Protein AF-A0A430F555-F1 (afdb_monomer_lite)

Radius of gyration: 13.16 Å; chains: 1; bounding box: 28×23×40 Å

Foldseek 3Di:
DPPPPVVVVVVVLVVLLVVCVVCVVVVNNVVNLVSLCVVCPVPVQSLLSHDCVNLVLCVDPVRVVSVVCNVVSVVYNNDD

Secondary structure (DSSP, 8-state):
--SHHHHHHHHHHHHHHHHHHHHHHTT-HHHHHHHHHHHHTT-GGGGGGS-HHHHHHHH-TT-GGGHHHHHHHHTS----

Structure (mmCIF, N/CA/C/O backbone):
data_AF-A0A430F555-F1
#
_entry.id   AF-A0A430F555-F1
#
loop_
_atom_site.group_PDB
_atom_site.id
_atom_site.type_symbol
_atom_site.label_atom_id
_atom_site.label_alt_id
_atom_site.label_comp_id
_atom_site.label_asym_id
_atom_site.label_entity_id
_atom_site.label_seq_id
_atom_site.pdbx_PDB_ins_code
_atom_site.Cartn_x
_atom_site.Cartn_y
_atom_site.Cartn_z
_atom_site.occupancy
_atom_site.B_iso_or_equiv
_atom_site.auth_seq_id
_atom_site.auth_comp_id
_atom_site.auth_asym_id
_atom_site.auth_atom_id
_atom_site.pdbx_PDB_model_num
ATOM 1 N N . MET A 1 1 ? 18.103 -10.203 -29.322 1.00 45.66 1 MET A N 1
ATOM 2 C CA . MET A 1 1 ? 17.871 -10.657 -27.934 1.00 45.66 1 MET A CA 1
ATOM 3 C C . MET A 1 1 ? 17.070 -9.594 -27.182 1.00 45.66 1 MET A C 1
ATOM 5 O O . MET A 1 1 ? 17.614 -8.927 -26.317 1.00 45.66 1 MET A O 1
ATOM 9 N N . ALA A 1 2 ? 15.806 -9.373 -27.558 1.00 44.16 2 ALA A N 1
ATOM 10 C CA . ALA A 1 2 ? 14.973 -8.307 -26.979 1.00 44.16 2 ALA A CA 1
ATOM 11 C C . ALA A 1 2 ? 13.859 -8.839 -26.054 1.00 44.16 2 ALA A C 1
ATOM 13 O O . ALA A 1 2 ? 13.110 -8.057 -25.483 1.00 44.16 2 ALA A O 1
ATOM 14 N N . GLU A 1 3 ? 13.760 -10.159 -25.878 1.00 43.75 3 GLU A N 1
ATOM 15 C CA . GLU A 1 3 ? 12.634 -10.794 -25.178 1.00 43.75 3 GLU A CA 1
ATOM 16 C C . GLU A 1 3 ? 12.881 -10.991 -23.671 1.00 43.75 3 GLU A C 1
ATOM 18 O O . GLU A 1 3 ? 11.944 -11.223 -22.916 1.00 43.75 3 GLU A O 1
ATOM 23 N N . SER A 1 4 ? 14.120 -10.834 -23.191 1.00 46.47 4 SER A N 1
ATOM 24 C CA . SER A 1 4 ? 14.456 -11.082 -21.778 1.00 46.47 4 SER A CA 1
ATOM 25 C C . SER A 1 4 ? 14.165 -9.909 -20.836 1.00 46.47 4 SER A C 1
ATOM 27 O O . SER A 1 4 ? 14.079 -10.119 -19.631 1.00 46.47 4 SER A O 1
ATOM 29 N N . SER A 1 5 ? 14.002 -8.682 -21.346 1.00 46.94 5 SER A N 1
ATOM 30 C CA . SER A 1 5 ? 13.835 -7.504 -20.476 1.00 46.94 5 SER A CA 1
ATOM 31 C C . SER A 1 5 ? 12.406 -7.322 -19.955 1.00 46.94 5 SER A C 1
ATOM 33 O O . SER A 1 5 ? 12.241 -6.830 -18.845 1.00 46.94 5 SER A O 1
ATOM 35 N N . MET A 1 6 ? 11.381 -7.720 -20.721 1.00 49.44 6 MET A N 1
ATOM 36 C CA . MET A 1 6 ? 9.977 -7.614 -20.288 1.00 49.44 6 MET A CA 1
ATOM 37 C C . MET A 1 6 ? 9.555 -8.766 -19.363 1.00 49.44 6 MET A C 1
ATOM 39 O O . MET A 1 6 ? 8.763 -8.561 -18.449 1.00 49.44 6 MET A O 1
ATOM 43 N N . ALA A 1 7 ? 10.128 -9.961 -19.539 1.00 49.53 7 ALA A N 1
ATOM 44 C CA . ALA A 1 7 ? 9.856 -11.102 -18.662 1.00 49.53 7 ALA A CA 1
ATOM 45 C C . ALA A 1 7 ? 10.425 -10.904 -17.244 1.00 49.53 7 ALA A C 1
ATOM 47 O O . ALA A 1 7 ? 9.799 -11.300 -16.266 1.00 49.53 7 ALA A O 1
ATOM 48 N N . ALA A 1 8 ? 11.588 -10.253 -17.120 1.00 51.22 8 ALA A N 1
ATOM 49 C CA . ALA A 1 8 ? 12.185 -9.964 -15.819 1.00 51.22 8 ALA A CA 1
ATOM 50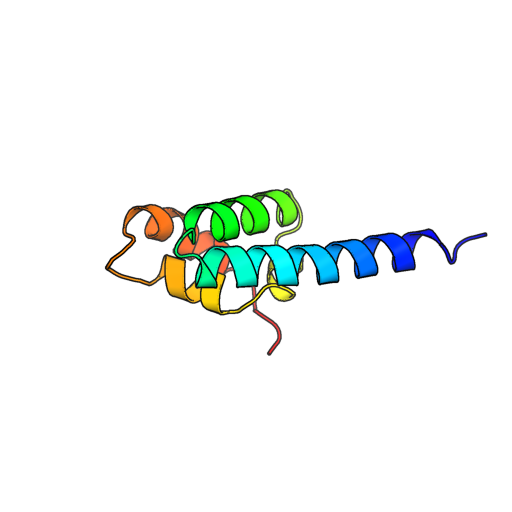 C C . ALA A 1 8 ? 11.378 -8.924 -15.024 1.00 51.22 8 ALA A C 1
ATOM 52 O O . ALA A 1 8 ? 11.208 -9.086 -13.817 1.00 51.22 8 ALA A O 1
ATOM 53 N N . SER A 1 9 ? 10.845 -7.884 -15.682 1.00 53.44 9 SER A N 1
ATOM 54 C CA . SER A 1 9 ? 10.030 -6.873 -14.997 1.00 53.44 9 SER A CA 1
ATOM 55 C C . SER A 1 9 ? 8.675 -7.422 -14.559 1.00 53.44 9 SER A C 1
ATOM 57 O O . SER A 1 9 ? 8.2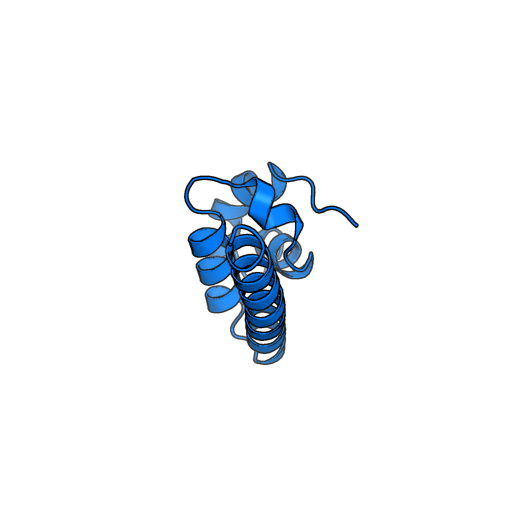65 -7.136 -13.443 1.00 53.44 9 SER A O 1
ATOM 59 N N . ALA A 1 10 ? 8.020 -8.245 -15.388 1.00 57.69 10 ALA A N 1
ATOM 60 C CA . ALA A 1 10 ? 6.755 -8.888 -15.026 1.00 57.69 10 ALA A CA 1
ATOM 61 C C . ALA A 1 10 ? 6.925 -9.858 -13.844 1.00 57.69 10 ALA A C 1
ATOM 63 O O . ALA A 1 10 ? 6.205 -9.753 -12.861 1.00 57.69 10 ALA A O 1
ATOM 64 N N . CYS A 1 11 ? 7.961 -10.705 -13.881 1.00 59.50 11 CYS A N 1
ATOM 65 C CA . CYS A 1 11 ? 8.269 -11.631 -12.787 1.00 59.50 11 CYS A CA 1
ATOM 66 C C . CYS A 1 11 ? 8.556 -10.896 -11.464 1.00 59.50 11 CYS A C 1
ATOM 68 O O . CYS A 1 11 ? 8.169 -1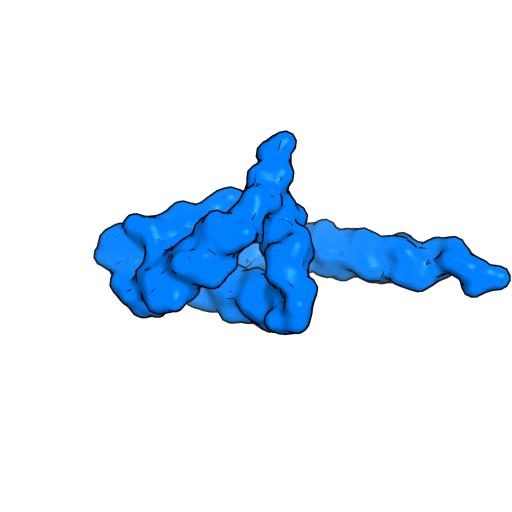1.348 -10.391 1.00 59.50 11 CYS A O 1
ATOM 70 N N . THR A 1 12 ? 9.201 -9.728 -11.531 1.00 68.50 12 THR A N 1
ATOM 71 C CA . THR A 1 12 ? 9.480 -8.916 -10.336 1.00 68.50 12 THR A CA 1
ATOM 72 C C . THR A 1 12 ? 8.209 -8.270 -9.778 1.00 68.50 12 THR A C 1
ATOM 74 O O . THR A 1 12 ? 8.066 -8.173 -8.564 1.00 68.50 12 THR A O 1
ATOM 77 N N . ASP A 1 13 ? 7.289 -7.843 -10.642 1.00 67.94 13 ASP A N 1
ATOM 78 C CA . ASP A 1 13 ? 6.015 -7.236 -10.243 1.00 67.94 13 ASP A CA 1
ATOM 79 C C . ASP A 1 13 ? 5.095 -8.254 -9.551 1.00 67.94 13 ASP A C 1
ATOM 81 O O . ASP A 1 13 ? 4.568 -7.988 -8.473 1.00 67.94 13 ASP A O 1
ATOM 85 N N . GLU A 1 14 ? 5.009 -9.469 -10.103 1.00 70.88 14 GLU A N 1
ATOM 86 C CA . GLU A 1 14 ? 4.246 -10.579 -9.522 1.00 70.88 14 GLU A CA 1
ATOM 87 C C . GLU A 1 14 ? 4.777 -10.984 -8.138 1.00 70.88 14 GLU A C 1
ATOM 89 O O . GLU A 1 14 ? 3.998 -11.134 -7.198 1.00 70.88 14 GLU A O 1
ATOM 94 N N . ILE A 1 15 ? 6.102 -11.104 -7.989 1.00 76.75 15 ILE A N 1
ATOM 95 C CA . ILE A 1 15 ? 6.738 -11.411 -6.698 1.00 76.75 15 ILE A CA 1
ATOM 96 C C . ILE A 1 15 ? 6.490 -10.287 -5.689 1.00 76.75 15 ILE A C 1
ATOM 98 O O . ILE A 1 15 ? 6.208 -10.555 -4.524 1.00 76.75 15 ILE A O 1
ATOM 102 N N . ARG A 1 16 ? 6.574 -9.020 -6.110 1.00 75.56 16 ARG A N 1
ATOM 103 C CA . ARG A 1 16 ? 6.350 -7.890 -5.199 1.00 75.56 16 ARG A CA 1
ATOM 104 C C . ARG A 1 16 ? 4.897 -7.749 -4.778 1.00 75.56 16 ARG A C 1
ATOM 106 O O . ARG A 1 16 ? 4.643 -7.445 -3.618 1.00 75.56 16 ARG A O 1
ATOM 113 N N . ARG A 1 17 ? 3.946 -8.062 -5.657 1.00 78.06 17 ARG A N 1
ATOM 114 C CA . ARG A 1 17 ? 2.532 -8.156 -5.282 1.00 78.06 17 ARG A CA 1
ATOM 115 C C . ARG A 1 17 ? 2.311 -9.176 -4.165 1.00 78.06 17 ARG A C 1
ATOM 117 O O . ARG A 1 17 ? 1.578 -8.879 -3.227 1.00 78.06 17 ARG A O 1
ATOM 124 N N . ASP A 1 18 ? 2.939 -10.344 -4.271 1.00 81.06 18 ASP A N 1
ATOM 125 C CA . ASP A 1 18 ? 2.848 -11.407 -3.265 1.00 81.06 18 ASP A CA 1
ATOM 126 C C . ASP A 1 18 ? 3.449 -10.953 -1.925 1.00 81.06 18 ASP A C 1
ATOM 128 O O . ASP A 1 18 ? 2.798 -11.060 -0.891 1.00 81.06 18 ASP A O 1
ATOM 132 N N . ILE A 1 19 ? 4.621 -10.308 -1.958 1.00 80.62 19 ILE A N 1
ATOM 133 C CA . ILE A 1 19 ? 5.276 -9.742 -0.766 1.00 80.62 19 ILE A CA 1
ATOM 134 C C . ILE A 1 19 ? 4.407 -8.667 -0.097 1.00 80.62 19 ILE A C 1
ATOM 136 O O . ILE A 1 19 ? 4.279 -8.655 1.125 1.00 80.62 19 ILE A O 1
ATOM 140 N N . MET A 1 20 ? 3.790 -7.766 -0.868 1.00 80.62 20 MET A N 1
ATOM 141 C CA . MET A 1 20 ? 2.882 -6.756 -0.311 1.00 80.62 20 MET A CA 1
ATOM 142 C C . MET A 1 20 ? 1.644 -7.394 0.311 1.00 80.62 20 MET A C 1
ATOM 144 O O . MET A 1 20 ? 1.195 -6.960 1.367 1.00 80.62 20 MET A O 1
ATOM 148 N N . GLN A 1 21 ? 1.079 -8.408 -0.343 1.00 81.94 21 GLN A N 1
ATOM 149 C CA . GLN A 1 21 ? -0.090 -9.118 0.158 1.00 81.94 21 GLN A CA 1
ATOM 150 C C . GLN A 1 21 ? 0.223 -9.841 1.476 1.00 81.94 21 GLN A C 1
ATOM 152 O O . GLN A 1 21 ? -0.575 -9.756 2.408 1.00 81.94 21 GLN A O 1
ATOM 157 N N . ASP A 1 22 ? 1.388 -10.486 1.560 1.00 84.44 22 ASP A N 1
ATOM 158 C CA . ASP A 1 22 ? 1.889 -11.165 2.757 1.00 84.44 22 ASP A CA 1
ATOM 159 C C . ASP A 1 22 ? 2.172 -10.170 3.892 1.00 84.44 22 ASP A C 1
ATOM 161 O O . ASP A 1 22 ? 1.743 -10.386 5.022 1.00 84.44 22 ASP A O 1
ATOM 165 N N . ALA A 1 23 ? 2.773 -9.014 3.588 1.00 84.12 23 ALA A N 1
ATOM 166 C CA . ALA A 1 23 ? 2.982 -7.946 4.566 1.00 84.12 23 ALA A CA 1
ATOM 167 C C . ALA A 1 23 ? 1.656 -7.419 5.141 1.00 84.12 23 ALA A C 1
ATOM 169 O O . ALA A 1 23 ? 1.551 -7.185 6.343 1.00 84.12 23 ALA A O 1
ATOM 170 N N . ILE A 1 24 ? 0.617 -7.274 4.310 1.00 84.31 24 ILE A N 1
ATOM 171 C CA . ILE A 1 24 ? -0.720 -6.882 4.782 1.00 84.31 24 ILE A CA 1
ATOM 172 C C . ILE A 1 24 ? -1.321 -7.972 5.681 1.00 84.31 24 ILE A C 1
ATOM 174 O O . ILE A 1 24 ? -1.874 -7.642 6.729 1.00 84.31 24 ILE A O 1
ATOM 178 N N . ASP A 1 25 ? -1.200 -9.251 5.310 1.00 83.88 25 ASP A N 1
ATOM 179 C CA . ASP A 1 25 ? -1.725 -10.383 6.094 1.00 83.88 25 ASP A CA 1
ATOM 180 C C . ASP A 1 25 ? -0.990 -10.557 7.438 1.00 83.88 25 ASP A C 1
ATOM 182 O O . ASP A 1 25 ? -1.611 -10.817 8.469 1.00 83.88 25 ASP A O 1
ATOM 186 N N . CYS A 1 26 ? 0.320 -10.299 7.455 1.00 84.06 26 CYS A N 1
ATOM 187 C CA . CYS A 1 26 ? 1.172 -10.308 8.647 1.00 84.06 26 CYS A CA 1
ATOM 188 C C . CYS A 1 26 ? 0.886 -9.131 9.608 1.00 84.06 26 CYS A C 1
ATOM 190 O O . CYS A 1 26 ? 1.367 -9.113 10.743 1.00 84.06 26 CYS A O 1
ATOM 192 N N . GLY A 1 27 ? 0.078 -8.148 9.192 1.00 81.62 27 GLY A N 1
ATOM 193 C CA . GLY A 1 27 ? -0.205 -6.948 9.981 1.00 81.62 27 GLY A CA 1
ATOM 194 C C . GLY A 1 27 ? 0.890 -5.883 9.888 1.00 81.62 27 GLY A C 1
ATOM 195 O O . GLY A 1 27 ? 0.998 -5.030 10.767 1.00 81.62 27 GLY A O 1
ATOM 196 N N . GLU A 1 28 ? 1.670 -5.899 8.807 1.00 85.50 28 GLU A N 1
ATOM 197 C CA . GLU A 1 28 ? 2.707 -4.920 8.470 1.00 85.50 28 GLU A CA 1
ATOM 198 C C . GLU A 1 28 ? 2.319 -4.096 7.218 1.00 85.50 28 GLU A C 1
ATOM 200 O O . GLU A 1 28 ? 3.075 -4.030 6.242 1.00 85.50 28 GLU A O 1
ATOM 205 N N . PRO A 1 29 ? 1.148 -3.422 7.212 1.00 81.88 29 PRO A N 1
ATOM 206 C CA . PRO A 1 29 ? 0.663 -2.668 6.053 1.00 81.88 29 PRO A CA 1
ATOM 207 C C . PRO A 1 29 ? 1.566 -1.487 5.668 1.00 81.88 29 PRO A C 1
ATOM 209 O O . PRO A 1 29 ? 1.540 -1.038 4.522 1.00 81.88 29 PRO A O 1
ATOM 212 N N . ASP A 1 30 ? 2.387 -1.004 6.604 1.00 83.81 30 ASP A N 1
ATOM 213 C CA . ASP A 1 30 ? 3.376 0.053 6.379 1.00 83.81 30 ASP A CA 1
ATOM 214 C C . ASP A 1 30 ? 4.404 -0.356 5.320 1.00 83.81 30 ASP A C 1
ATOM 216 O O . ASP A 1 30 ? 4.694 0.402 4.393 1.00 83.81 30 ASP A O 1
ATOM 220 N N . LEU A 1 31 ? 4.882 -1.604 5.395 1.00 83.12 31 LEU A N 1
ATOM 221 C CA . LEU A 1 31 ? 5.826 -2.154 4.426 1.00 83.12 31 LEU A CA 1
ATOM 222 C C . LEU A 1 31 ? 5.192 -2.263 3.040 1.00 83.12 31 LEU A C 1
ATOM 224 O O . LEU A 1 31 ? 5.835 -1.915 2.052 1.00 83.12 31 LEU A O 1
ATOM 228 N N . ALA A 1 32 ? 3.921 -2.666 2.967 1.00 84.88 32 ALA A N 1
ATOM 229 C CA . ALA A 1 32 ? 3.194 -2.734 1.704 1.00 84.88 32 ALA A CA 1
ATOM 230 C C . ALA A 1 32 ? 3.017 -1.346 1.062 1.00 84.88 32 ALA A C 1
ATOM 232 O O . ALA A 1 32 ? 3.192 -1.201 -0.147 1.00 84.88 32 ALA A O 1
ATOM 233 N N . ILE A 1 33 ? 2.723 -0.310 1.858 1.00 82.88 33 ILE A N 1
ATOM 234 C CA . ILE A 1 33 ? 2.619 1.080 1.383 1.00 82.88 33 ILE A CA 1
ATOM 235 C C . ILE A 1 33 ? 3.986 1.595 0.906 1.00 82.88 33 ILE A C 1
ATOM 237 O O . ILE A 1 33 ? 4.068 2.199 -0.163 1.00 82.88 33 ILE A O 1
ATOM 241 N N . ILE A 1 34 ? 5.056 1.374 1.678 1.00 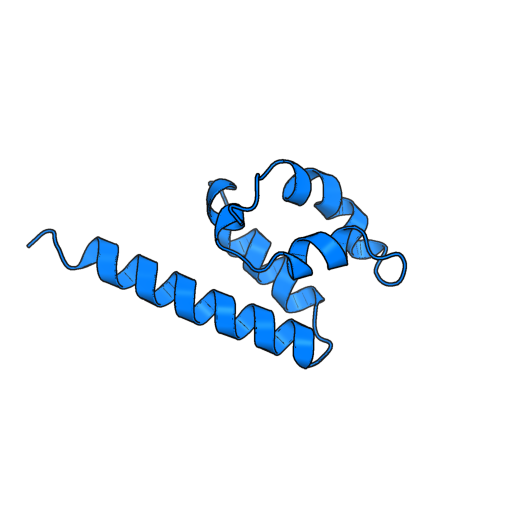85.12 34 ILE A N 1
ATOM 242 C CA . ILE A 1 34 ? 6.411 1.822 1.324 1.00 85.12 34 ILE A CA 1
ATOM 243 C C . ILE A 1 34 ? 6.873 1.154 0.032 1.00 85.12 34 ILE A C 1
ATOM 245 O O . ILE A 1 34 ? 7.361 1.849 -0.855 1.00 85.12 34 ILE A O 1
ATOM 249 N N . ASP A 1 35 ? 6.690 -0.159 -0.098 1.00 83.69 35 ASP A N 1
ATOM 250 C CA . ASP A 1 35 ? 7.107 -0.898 -1.289 1.00 83.69 35 ASP A CA 1
ATOM 251 C C . ASP A 1 35 ? 6.276 -0.482 -2.514 1.00 83.69 35 ASP A C 1
ATOM 253 O O . ASP A 1 35 ? 6.825 -0.247 -3.590 1.00 83.69 35 ASP A O 1
ATOM 257 N N . ALA A 1 36 ? 4.967 -0.257 -2.346 1.00 81.19 36 ALA A N 1
ATOM 258 C CA . ALA A 1 36 ? 4.119 0.273 -3.412 1.00 81.19 36 ALA A CA 1
ATOM 259 C C . ALA A 1 36 ? 4.595 1.653 -3.888 1.00 81.19 36 ALA A C 1
ATOM 261 O O . ALA A 1 36 ? 4.666 1.903 -5.092 1.00 81.19 36 ALA A O 1
ATOM 262 N N . LEU A 1 37 ? 4.962 2.543 -2.964 1.00 81.25 37 LEU A N 1
ATOM 263 C CA . LEU A 1 37 ? 5.487 3.871 -3.289 1.00 81.25 37 LEU A CA 1
ATOM 264 C C . LEU A 1 37 ? 6.899 3.821 -3.891 1.00 81.25 37 LEU A C 1
ATOM 266 O O . LEU A 1 37 ? 7.190 4.603 -4.795 1.00 81.25 37 LEU A O 1
ATOM 270 N N . ASP A 1 38 ? 7.757 2.909 -3.432 1.00 83.88 38 ASP A N 1
ATOM 271 C CA . ASP A 1 38 ? 9.093 2.674 -3.994 1.00 83.88 38 ASP A CA 1
ATOM 272 C C . ASP A 1 38 ? 9.003 2.207 -5.453 1.00 83.88 38 ASP A C 1
ATOM 274 O O . ASP A 1 38 ? 9.724 2.702 -6.322 1.00 83.88 38 ASP A O 1
ATOM 278 N N . ILE A 1 39 ? 8.046 1.322 -5.754 1.00 75.38 39 ILE A N 1
ATOM 279 C CA . ILE A 1 39 ? 7.792 0.868 -7.125 1.00 75.38 39 ILE A CA 1
ATOM 280 C C . ILE A 1 39 ? 7.194 1.959 -7.985 1.00 75.38 39 ILE A C 1
ATOM 282 O O . ILE A 1 39 ? 7.592 2.100 -9.150 1.00 75.38 39 ILE A O 1
ATOM 286 N N . ALA A 1 40 ? 6.217 2.674 -7.424 1.00 77.88 40 ALA A N 1
ATOM 287 C CA . ALA A 1 40 ? 5.610 3.806 -8.087 1.00 77.88 40 ALA A CA 1
ATOM 288 C C . ALA A 1 40 ? 6.715 4.763 -8.518 1.00 77.88 40 ALA A C 1
ATOM 290 O O . ALA A 1 40 ? 6.754 5.116 -9.685 1.00 77.88 40 ALA A O 1
ATOM 291 N N . GLY A 1 41 ? 7.655 5.103 -7.628 1.00 75.56 41 GLY A N 1
ATOM 292 C CA . GLY A 1 41 ? 8.800 5.949 -7.952 1.00 75.56 41 GLY A CA 1
ATOM 293 C C . GLY A 1 41 ? 8.371 7.175 -8.767 1.00 75.56 41 GLY A C 1
ATOM 294 O O . GLY A 1 41 ? 7.653 8.039 -8.264 1.00 75.56 41 GLY A O 1
ATOM 295 N N . ASP A 1 42 ? 8.777 7.208 -10.040 1.00 72.94 42 ASP A N 1
ATOM 296 C CA . ASP A 1 42 ? 8.389 8.233 -11.026 1.00 72.94 42 ASP A CA 1
ATOM 297 C C . ASP A 1 42 ? 7.160 7.844 -11.885 1.00 72.94 42 ASP A C 1
ATOM 299 O O . ASP A 1 42 ? 6.497 8.701 -12.467 1.00 72.94 42 ASP A O 1
ATOM 303 N N . ASP A 1 43 ? 6.822 6.555 -11.955 1.00 76.56 43 ASP A N 1
ATOM 304 C CA . ASP A 1 43 ? 5.730 5.995 -12.754 1.00 76.56 43 ASP A CA 1
ATOM 305 C C . ASP A 1 43 ? 4.594 5.459 -11.867 1.00 76.56 43 ASP A C 1
ATOM 307 O O . ASP A 1 43 ? 4.50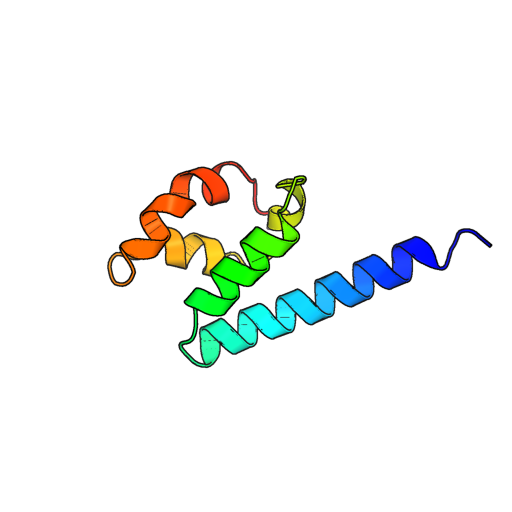0 4.275 -11.531 1.00 76.56 43 ASP A O 1
ATOM 311 N N . MET A 1 44 ? 3.677 6.355 -11.498 1.00 75.75 44 MET A N 1
ATOM 312 C CA . MET A 1 44 ? 2.531 5.988 -10.662 1.00 75.75 44 MET A CA 1
ATOM 313 C C . MET A 1 44 ? 1.560 5.013 -11.343 1.00 75.75 44 MET A C 1
ATOM 315 O O . MET A 1 44 ? 0.774 4.386 -10.648 1.00 75.75 44 MET A O 1
ATOM 319 N N . GLN A 1 45 ? 1.607 4.822 -12.667 1.00 75.75 45 GLN A N 1
ATOM 320 C CA . GLN A 1 45 ? 0.770 3.821 -13.348 1.00 75.75 45 GLN A CA 1
ATOM 321 C C . GLN A 1 45 ? 1.129 2.391 -12.931 1.00 75.75 45 GLN A C 1
ATOM 323 O O . GLN A 1 45 ? 0.290 1.499 -13.005 1.00 75.75 45 GLN A O 1
ATOM 328 N N . ARG A 1 46 ? 2.334 2.164 -12.400 1.00 75.50 46 ARG A N 1
ATOM 329 C CA . ARG A 1 46 ? 2.689 0.874 -11.796 1.00 75.50 46 ARG A CA 1
ATOM 330 C C . ARG A 1 46 ? 1.831 0.526 -10.591 1.00 75.50 46 ARG A C 1
ATOM 332 O O . ARG A 1 46 ? 1.582 -0.651 -10.359 1.00 75.50 46 ARG A O 1
ATOM 339 N N . LEU A 1 47 ? 1.301 1.529 -9.881 1.00 75.00 47 LEU A N 1
ATOM 340 C CA . LEU A 1 47 ? 0.381 1.276 -8.774 1.00 75.00 47 LEU A CA 1
ATOM 341 C C . LEU A 1 47 ? -0.898 0.565 -9.223 1.00 75.00 47 LEU A C 1
ATOM 343 O O . LEU A 1 47 ? -1.478 -0.169 -8.431 1.00 75.00 47 LEU A O 1
ATOM 347 N N . SER A 1 48 ? -1.290 0.693 -10.495 1.00 74.25 48 SER A N 1
ATOM 348 C CA . SER A 1 48 ? -2.456 0.007 -11.053 1.00 74.25 48 SER A CA 1
ATOM 349 C C . SER A 1 48 ? -2.375 -1.517 -10.969 1.00 74.25 48 SER A C 1
ATOM 351 O O . SER A 1 48 ? -3.416 -2.170 -11.026 1.00 74.25 48 SER A O 1
ATOM 353 N N . HIS A 1 49 ? -1.165 -2.073 -10.854 1.00 73.19 49 HIS A N 1
ATOM 354 C CA . HIS A 1 49 ? -0.906 -3.510 -10.779 1.00 73.19 49 HIS A CA 1
ATOM 355 C C . HIS A 1 49 ? -0.931 -4.063 -9.339 1.00 73.19 49 HIS A C 1
ATOM 357 O O . HIS A 1 49 ? -0.989 -5.280 -9.145 1.00 73.19 49 HIS A O 1
ATOM 363 N N . PHE A 1 50 ? -0.935 -3.190 -8.325 1.00 72.88 50 PHE A N 1
ATOM 364 C CA . PHE A 1 50 ? -0.879 -3.582 -6.913 1.00 72.88 50 PHE A CA 1
ATOM 365 C C . PHE A 1 50 ? -2.252 -3.871 -6.303 1.00 72.88 50 PHE A C 1
ATOM 367 O O . PHE A 1 50 ? -3.287 -3.481 -6.853 1.00 72.88 50 PHE A O 1
ATOM 374 N N . PRO A 1 51 ? -2.296 -4.599 -5.168 1.00 74.12 51 PRO A N 1
ATOM 375 C CA . PRO A 1 51 ? -3.558 -4.983 -4.570 1.00 74.12 51 PRO A CA 1
ATOM 376 C C . PRO A 1 51 ? -4.310 -3.755 -4.056 1.00 74.12 51 PRO A C 1
ATOM 378 O O . PRO A 1 51 ? -3.747 -2.860 -3.425 1.00 74.12 51 PRO A O 1
ATOM 381 N N . GLN A 1 52 ? -5.624 -3.756 -4.275 1.00 79.88 52 GLN A N 1
ATOM 382 C CA . GLN A 1 52 ? -6.516 -2.665 -3.876 1.00 79.88 52 GLN A CA 1
ATOM 383 C C . GLN A 1 52 ? -6.481 -2.406 -2.358 1.00 79.88 52 GLN A C 1
ATOM 385 O O . GLN A 1 52 ? -6.674 -1.272 -1.929 1.00 79.88 52 GLN A O 1
ATOM 390 N N . GLN A 1 53 ? -6.113 -3.418 -1.560 1.00 81.12 53 GLN A N 1
ATOM 391 C CA . GLN A 1 53 ? -5.893 -3.300 -0.114 1.00 81.12 53 GLN A CA 1
ATOM 392 C C . GLN A 1 53 ? -4.870 -2.218 0.260 1.00 81.12 53 GLN A C 1
ATOM 394 O O . GLN A 1 53 ? -5.062 -1.547 1.268 1.00 81.12 53 GLN A O 1
ATOM 399 N N . VAL A 1 54 ? -3.842 -1.969 -0.561 1.00 80.50 54 VAL A N 1
ATOM 400 C CA . VAL A 1 54 ? -2.883 -0.868 -0.330 1.00 80.50 54 VAL A CA 1
ATOM 401 C C . VAL A 1 54 ? -3.592 0.492 -0.373 1.00 80.50 54 VAL A C 1
ATOM 403 O O . VAL A 1 54 ? -3.291 1.394 0.409 1.00 80.50 54 VAL A O 1
ATOM 406 N N . ARG A 1 55 ? -4.588 0.647 -1.255 1.00 80.62 55 ARG A N 1
ATOM 407 C CA . ARG A 1 55 ? -5.421 1.854 -1.324 1.00 80.62 55 ARG A CA 1
ATOM 408 C C . ARG A 1 55 ? -6.391 1.935 -0.151 1.00 80.62 55 ARG A C 1
ATOM 410 O O . ARG A 1 55 ? -6.592 3.026 0.382 1.00 80.62 55 ARG A O 1
ATOM 417 N N . ASP A 1 56 ? -7.014 0.822 0.227 1.00 84.50 56 ASP A N 1
ATOM 418 C CA . ASP A 1 56 ? -7.933 0.781 1.368 1.00 84.50 56 ASP A CA 1
ATOM 419 C C . ASP A 1 56 ? -7.223 1.175 2.665 1.00 84.50 56 ASP A C 1
ATOM 421 O O . ASP A 1 56 ? -7.740 2.026 3.383 1.00 84.50 56 ASP A O 1
ATOM 425 N N . LEU A 1 57 ? -5.985 0.718 2.880 1.00 83.19 57 LEU A N 1
ATOM 426 C CA . LEU A 1 57 ? -5.143 1.128 4.011 1.00 83.19 57 LEU A CA 1
ATOM 427 C C . LEU A 1 57 ? -4.943 2.647 4.089 1.00 83.19 57 LEU A C 1
ATOM 429 O O . LEU A 1 57 ? -4.984 3.230 5.167 1.00 83.19 57 LEU A O 1
ATOM 433 N N . ALA A 1 58 ? -4.805 3.325 2.948 1.00 82.75 58 ALA A N 1
ATOM 434 C CA . ALA A 1 58 ? -4.700 4.783 2.913 1.00 82.75 58 ALA A CA 1
ATOM 435 C C . ALA A 1 58 ? -6.022 5.524 3.184 1.00 82.75 58 ALA A C 1
ATOM 437 O O . ALA A 1 58 ? -6.014 6.734 3.422 1.00 82.75 58 ALA A O 1
ATOM 438 N N . ASN A 1 59 ? -7.160 4.829 3.132 1.00 81.81 59 ASN A N 1
ATOM 439 C CA . ASN A 1 59 ? -8.465 5.350 3.541 1.00 81.81 59 ASN A CA 1
ATOM 440 C C . ASN A 1 59 ? -8.866 4.872 4.946 1.00 81.81 59 ASN A C 1
ATOM 442 O O . ASN A 1 59 ? -9.880 5.339 5.470 1.00 81.81 59 ASN A O 1
ATOM 446 N N . ASP A 1 60 ? -8.089 3.971 5.544 1.00 85.25 60 ASP A N 1
ATOM 447 C CA . ASP A 1 60 ? -8.443 3.304 6.782 1.00 85.25 60 ASP A CA 1
ATOM 448 C C . ASP A 1 60 ? -8.227 4.229 7.994 1.00 85.25 60 ASP A C 1
ATOM 450 O O . ASP A 1 60 ? -7.148 4.809 8.150 1.00 85.25 60 ASP A O 1
ATOM 454 N N . PRO A 1 61 ? -9.242 4.439 8.850 1.00 82.38 61 PRO A N 1
ATOM 455 C CA . PRO A 1 61 ? -9.132 5.338 9.995 1.00 82.38 61 PRO A CA 1
ATOM 456 C C . PRO A 1 61 ? -8.181 4.828 11.086 1.00 82.38 61 PRO A C 1
ATOM 458 O O . PRO A 1 61 ? -7.753 5.638 11.909 1.00 82.38 61 PRO A O 1
ATOM 461 N N . GLU A 1 62 ? -7.849 3.534 11.107 1.00 86.38 62 GLU A N 1
ATOM 462 C CA . GLU A 1 62 ? -6.873 2.960 12.037 1.00 86.38 62 GLU A CA 1
ATOM 463 C C . GLU A 1 62 ? -5.441 3.386 11.685 1.00 86.38 62 GLU A C 1
ATOM 465 O O . GLU A 1 62 ? -4.586 3.437 12.568 1.00 86.38 62 GLU A O 1
ATOM 470 N N . TRP A 1 63 ? -5.205 3.800 10.433 1.00 82.88 63 TRP A N 1
ATOM 471 C CA . TRP A 1 63 ? -3.889 4.180 9.918 1.00 82.88 63 TRP A CA 1
ATOM 472 C C . TRP A 1 63 ? -3.849 5.618 9.370 1.00 82.88 63 TRP A C 1
ATOM 474 O O . TRP A 1 63 ? -3.670 5.849 8.167 1.00 82.88 63 TRP A O 1
ATOM 484 N N . PRO A 1 64 ? -3.973 6.640 10.239 1.00 83.56 64 PRO A N 1
ATOM 485 C CA . PRO A 1 64 ? -3.989 8.042 9.820 1.00 83.56 64 PRO A CA 1
ATOM 486 C C . PRO A 1 64 ? -2.682 8.491 9.148 1.00 83.56 64 PRO A C 1
ATOM 488 O O . PRO A 1 64 ? -2.672 9.454 8.380 1.00 83.56 64 PRO A O 1
ATOM 491 N N . GLU A 1 65 ? -1.570 7.800 9.397 1.00 84.12 65 GLU A N 1
ATOM 492 C CA . GLU A 1 65 ? -0.292 8.069 8.738 1.00 84.12 65 GLU A CA 1
ATOM 493 C C . GLU A 1 65 ? -0.315 7.787 7.232 1.00 84.12 65 GLU A C 1
ATOM 495 O O . GLU A 1 65 ? 0.348 8.497 6.469 1.00 84.12 65 GLU A O 1
ATOM 500 N N . PHE A 1 66 ? -1.143 6.840 6.779 1.00 83.56 66 PHE A N 1
ATOM 501 C CA . PHE A 1 66 ? -1.310 6.538 5.359 1.00 83.56 66 PHE A CA 1
ATOM 502 C C . PHE A 1 66 ? -2.243 7.513 4.644 1.00 83.56 66 PHE A C 1
ATOM 504 O O . PHE A 1 66 ? -2.191 7.622 3.417 1.00 83.56 66 PHE A O 1
ATOM 511 N N . HIS A 1 67 ? -3.028 8.314 5.375 1.00 85.19 67 HIS A N 1
ATOM 512 C CA . HIS A 1 67 ? -3.933 9.299 4.767 1.00 85.19 67 HIS A CA 1
ATOM 513 C C . HIS A 1 67 ? -3.173 10.344 3.952 1.00 85.19 67 HIS A C 1
ATOM 515 O O . HIS A 1 67 ? -3.699 10.859 2.966 1.00 85.19 67 HIS A O 1
ATOM 521 N N . ARG A 1 68 ? -1.908 10.620 4.297 1.00 84.25 68 ARG A N 1
ATOM 522 C CA . ARG A 1 68 ? -1.037 11.508 3.507 1.00 84.25 68 ARG A CA 1
ATOM 523 C C . ARG A 1 68 ? -0.777 10.975 2.093 1.00 84.25 68 ARG A C 1
ATOM 525 O O . ARG A 1 68 ? -0.534 11.757 1.181 1.00 84.25 68 ARG A O 1
ATOM 532 N N . PHE A 1 69 ? -0.834 9.655 1.917 1.00 81.31 69 PHE A N 1
ATOM 533 C CA . PHE A 1 69 ? -0.628 8.969 0.643 1.00 81.31 69 PHE A CA 1
ATOM 534 C C . PHE A 1 69 ? -1.932 8.698 -0.100 1.00 81.31 69 PHE A C 1
ATOM 536 O O . PHE A 1 69 ? -1.897 8.345 -1.274 1.00 81.31 69 PHE A O 1
ATOM 543 N N . ARG A 1 70 ? -3.085 8.910 0.545 1.00 82.12 70 ARG A N 1
ATOM 544 C CA . ARG A 1 70 ? -4.412 8.707 -0.041 1.00 82.12 70 ARG A CA 1
ATOM 545 C C . ARG A 1 70 ? -4.575 9.423 -1.374 1.00 82.12 70 ARG A C 1
ATOM 547 O O . ARG A 1 70 ? -5.091 8.829 -2.311 1.00 82.12 70 ARG A O 1
ATOM 554 N N . ASP A 1 71 ? -4.167 10.685 -1.463 1.00 81.88 71 ASP A N 1
ATOM 555 C CA . ASP A 1 71 ? -4.313 11.479 -2.689 1.00 81.88 71 ASP A CA 1
ATOM 556 C C . ASP A 1 71 ? -3.432 10.918 -3.817 1.00 81.88 71 ASP A C 1
ATOM 558 O O . ASP A 1 71 ? -3.876 10.765 -4.949 1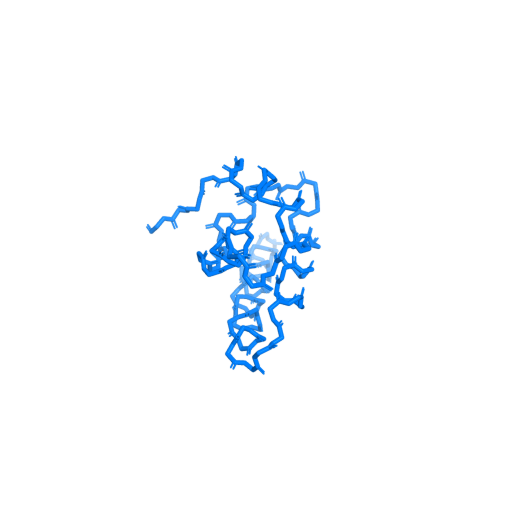.00 81.88 71 ASP A O 1
ATOM 562 N N . THR A 1 72 ? -2.204 10.517 -3.478 1.00 78.69 72 THR A N 1
ATOM 563 C CA . THR A 1 72 ? -1.248 9.874 -4.390 1.00 78.69 72 THR A CA 1
ATOM 564 C C . THR A 1 72 ? -1.765 8.531 -4.900 1.00 78.69 72 THR A C 1
ATOM 566 O O . THR A 1 72 ? -1.770 8.294 -6.102 1.00 78.69 72 THR A O 1
ATOM 569 N N . LEU A 1 73 ? -2.259 7.677 -4.004 1.00 77.69 73 LEU A N 1
ATOM 570 C CA . LEU A 1 73 ? -2.784 6.358 -4.354 1.00 77.69 73 LEU A CA 1
ATOM 571 C C . LEU A 1 73 ? -4.110 6.464 -5.123 1.00 77.69 73 LEU A C 1
ATOM 573 O O . LEU A 1 73 ? -4.346 5.683 -6.033 1.00 77.69 73 LEU A O 1
ATOM 577 N N . ASN A 1 74 ? -4.964 7.451 -4.829 1.00 74.62 74 ASN A N 1
ATOM 578 C CA . ASN A 1 74 ? -6.216 7.663 -5.571 1.00 74.62 74 ASN A CA 1
ATOM 579 C C . ASN A 1 74 ? -6.030 8.325 -6.942 1.00 74.62 74 ASN A C 1
ATOM 581 O O . ASN A 1 74 ? -6.958 8.295 -7.747 1.00 74.62 74 ASN A O 1
ATOM 585 N N . LYS A 1 75 ? -4.866 8.918 -7.233 1.00 73.56 75 LYS A N 1
ATOM 586 C CA . LYS A 1 75 ? -4.555 9.430 -8.581 1.00 73.56 75 LYS A CA 1
ATOM 587 C C . LYS A 1 75 ? -4.355 8.323 -9.607 1.00 73.56 75 LYS A C 1
ATOM 589 O O . LYS A 1 75 ? -4.345 8.608 -10.802 1.00 73.56 75 LYS A O 1
ATOM 594 N N . VAL A 1 76 ? -4.180 7.090 -9.149 1.00 69.44 76 VAL A N 1
ATOM 595 C CA . VAL A 1 76 ? -3.960 5.936 -10.005 1.00 69.44 76 VAL A CA 1
ATOM 596 C C . VAL A 1 76 ? -5.240 5.125 -10.081 1.00 69.44 76 VAL A C 1
ATOM 598 O O . VAL A 1 76 ? -5.813 4.735 -9.063 1.00 69.44 76 VAL A O 1
ATOM 601 N N . GLU A 1 77 ? -5.692 4.861 -11.302 1.00 62.09 77 GLU A N 1
ATOM 602 C CA . GLU A 1 77 ? -6.785 3.924 -11.521 1.00 62.09 77 GLU A CA 1
ATOM 603 C C . GLU A 1 77 ? -6.234 2.504 -11.361 1.00 62.09 77 GLU A C 1
ATOM 605 O O . GLU A 1 77 ? -5.431 2.032 -12.169 1.00 62.09 77 GLU A O 1
ATOM 610 N N . PHE A 1 78 ? -6.619 1.842 -10.270 1.00 61.66 78 PHE A N 1
ATOM 611 C CA . PHE A 1 78 ? -6.337 0.425 -10.062 1.00 61.66 78 PHE A CA 1
ATOM 612 C C . PHE A 1 78 ? -7.171 -0.370 -11.060 1.00 61.66 78 PHE A C 1
ATOM 614 O O . PHE A 1 78 ? -8.403 -0.330 -11.008 1.00 61.66 78 PHE A O 1
ATOM 621 N N . ASN A 1 79 ? -6.506 -1.044 -11.996 1.00 48.22 79 ASN A N 1
ATOM 622 C CA . ASN A 1 79 ? -7.190 -1.785 -13.043 1.00 48.22 79 ASN A CA 1
ATOM 623 C C . ASN A 1 79 ? -7.709 -3.095 -12.426 1.00 48.22 79 ASN A C 1
ATOM 625 O O . ASN A 1 79 ? -6.920 -3.951 -12.033 1.00 48.22 79 ASN A O 1
ATOM 629 N N . ASN A 1 80 ? -9.032 -3.182 -12.265 1.00 47.56 80 ASN A N 1
ATOM 630 C CA . ASN A 1 80 ? -9.741 -4.271 -11.586 1.00 47.56 80 ASN A CA 1
ATOM 631 C C . ASN A 1 80 ? -9.747 -5.584 -12.377 1.00 47.56 80 ASN A C 1
ATOM 633 O O . ASN A 1 80 ? -10.038 -5.534 -13.593 1.00 47.56 80 ASN A O 1
#

pLDDT: mean 74.44, std 12.22, range [43.75, 86.38]

Organism: NCBI:txid2306972

Sequence (80 aa):
MAESSMAASACTDEIRRDIMQDAIDCGEPDLAIIDALDIAGDDMQRLSHFPQQVRDLANDPEWPEFHRFRDTLNKVEFNN